Protein AF-A0A4Q5Y0A3-F1 (afdb_monomer)

Sequence (73 aa):
MIRADTAVLELLEKRRQAGLLRRLKKPENLLDFCSNDYLGLARSESVRDTIAQAVARHPTWLNGATGSRLLAG

Secondary structure (DSSP, 8-state):
---HHHHHHHHHHHHHHTT----PPPP-SS--SS-S-TT-GGG-HHHHHHHHHHHHH-TTS-SS--S---S--

pLDDT: mean 89.45, std 10.11, range [48.81, 98.19]

Mean predicted aligned error: 7.66 Å

Structure (mmCIF, N/CA/C/O backbone):
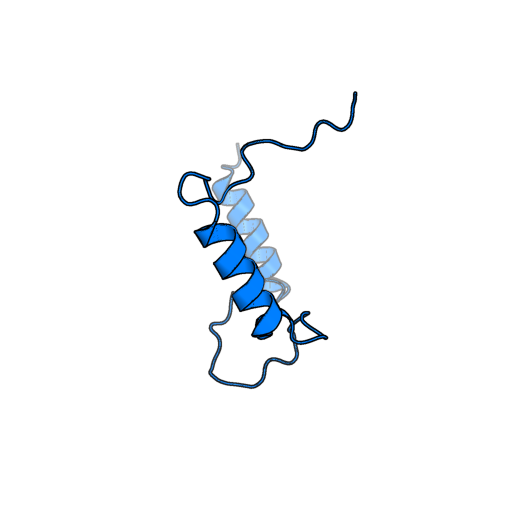data_AF-A0A4Q5Y0A3-F1
#
_entry.id   AF-A0A4Q5Y0A3-F1
#
loop_
_atom_site.group_PDB
_atom_site.id
_atom_site.type_symbol
_atom_site.label_atom_id
_atom_site.label_alt_id
_atom_site.label_comp_id
_atom_site.label_asym_id
_atom_site.label_entity_id
_atom_site.label_seq_id
_atom_site.pdbx_PDB_ins_code
_atom_site.Cartn_x
_atom_site.Cartn_y
_atom_site.Cartn_z
_atom_site.occupancy
_atom_site.B_iso_or_equiv
_atom_site.auth_seq_id
_atom_site.auth_comp_id
_atom_site.auth_asym_id
_atom_site.auth_atom_id
_atom_site.pdbx_PDB_model_num
ATOM 1 N N . MET A 1 1 ? -3.137 24.346 29.689 1.00 61.44 1 MET A N 1
ATOM 2 C CA . MET A 1 1 ? -2.702 23.993 28.321 1.00 61.44 1 MET A CA 1
ATOM 3 C C . MET A 1 1 ? -2.618 22.476 28.245 1.00 61.44 1 MET A C 1
ATOM 5 O O . MET A 1 1 ? -1.772 21.903 28.920 1.00 61.44 1 MET A O 1
ATOM 9 N N . ILE A 1 2 ? -3.543 21.820 27.539 1.00 62.25 2 ILE A N 1
ATOM 10 C CA . ILE A 1 2 ? -3.484 20.363 27.340 1.00 62.25 2 ILE A CA 1
ATOM 11 C C . ILE A 1 2 ? -2.290 20.096 26.421 1.00 62.25 2 ILE A C 1
ATOM 13 O O . ILE A 1 2 ? -2.197 20.693 25.349 1.00 62.25 2 ILE A O 1
ATOM 17 N N . ARG A 1 3 ? -1.340 19.266 26.860 1.00 78.62 3 ARG A N 1
ATOM 18 C CA . ARG A 1 3 ? -0.220 18.850 26.007 1.00 78.62 3 ARG A CA 1
ATOM 19 C C . ARG A 1 3 ? -0.786 18.014 24.859 1.00 78.62 3 ARG A C 1
ATOM 21 O O . ARG A 1 3 ? -1.631 17.156 25.100 1.00 78.62 3 ARG A O 1
ATOM 28 N N . ALA A 1 4 ? -0.334 18.264 23.630 1.00 75.06 4 ALA A N 1
ATOM 29 C CA . ALA A 1 4 ? -0.814 17.554 22.440 1.00 75.06 4 ALA A CA 1
ATOM 30 C C . ALA A 1 4 ? -0.749 16.022 22.609 1.00 75.06 4 ALA A C 1
ATOM 32 O O . ALA A 1 4 ? -1.667 15.317 22.195 1.00 75.06 4 ALA A O 1
ATOM 33 N N . ASP A 1 5 ? 0.266 15.529 23.322 1.00 84.06 5 ASP A N 1
ATOM 34 C CA . ASP A 1 5 ? 0.443 14.111 23.648 1.00 84.06 5 ASP A CA 1
ATOM 35 C C . ASP A 1 5 ? -0.739 13.532 24.439 1.00 84.06 5 ASP A C 1
ATOM 37 O O . ASP A 1 5 ? -1.220 12.441 24.137 1.00 84.06 5 ASP A O 1
ATOM 41 N N . THR A 1 6 ? -1.267 14.277 25.415 1.00 90.88 6 THR A N 1
ATOM 42 C CA . THR A 1 6 ? -2.423 13.853 26.217 1.00 90.88 6 THR A CA 1
ATOM 43 C C . THR A 1 6 ? -3.680 13.752 25.352 1.00 90.88 6 THR A C 1
ATOM 45 O O . THR A 1 6 ? -4.397 12.758 25.420 1.00 90.88 6 THR A O 1
ATOM 48 N N . ALA A 1 7 ? -3.905 14.727 24.465 1.00 92.81 7 ALA A N 1
ATOM 49 C CA . ALA A 1 7 ? -5.059 14.727 23.567 1.00 92.81 7 ALA A CA 1
ATOM 50 C C . ALA A 1 7 ? -5.018 13.569 22.549 1.00 92.81 7 ALA A C 1
ATOM 52 O O . ALA A 1 7 ? -6.046 12.954 22.254 1.00 92.81 7 ALA A O 1
ATOM 53 N N . VAL A 1 8 ? -3.832 13.231 22.028 1.00 95.06 8 VAL A N 1
ATOM 54 C CA . VAL A 1 8 ? -3.653 12.075 21.134 1.00 95.06 8 VAL A CA 1
ATOM 55 C C . VAL A 1 8 ? -3.953 10.766 21.868 1.00 95.06 8 VAL A C 1
ATOM 57 O O . VAL A 1 8 ? -4.670 9.920 21.329 1.00 95.06 8 VAL A O 1
ATOM 60 N N . LEU A 1 9 ? -3.464 10.605 23.102 1.00 95.81 9 LEU A N 1
ATOM 61 C CA . LEU A 1 9 ? -3.716 9.409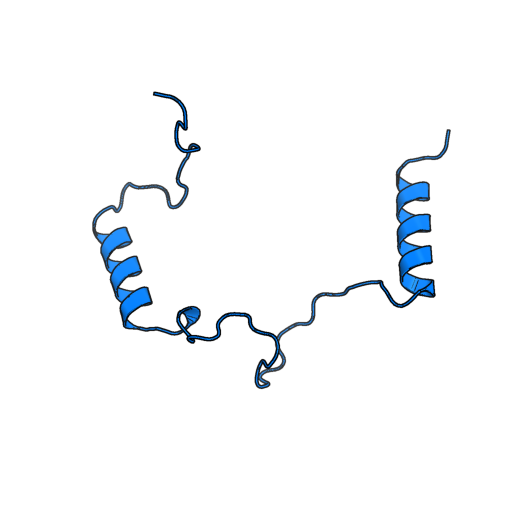 23.913 1.00 95.81 9 LEU A CA 1
ATOM 62 C C . LEU A 1 9 ? -5.208 9.221 24.219 1.00 95.81 9 LEU A C 1
ATOM 64 O O . LEU A 1 9 ? -5.726 8.117 24.060 1.00 95.81 9 LEU A O 1
ATOM 68 N N . GLU A 1 10 ? -5.925 10.292 24.561 1.00 95.81 10 GLU A N 1
ATOM 69 C CA . GLU A 1 10 ? -7.376 10.243 24.782 1.00 95.81 10 GLU A CA 1
ATOM 70 C C . GLU A 1 10 ? -8.151 9.822 23.520 1.00 95.81 10 GLU A C 1
ATOM 72 O O . GLU A 1 10 ? -9.101 9.039 23.596 1.00 95.81 10 GLU A O 1
ATOM 77 N N . LEU A 1 11 ? -7.750 10.295 22.333 1.00 95.88 11 LEU A N 1
ATOM 78 C CA . LEU A 1 11 ? -8.369 9.895 21.062 1.00 95.88 11 LEU A CA 1
ATOM 79 C C . LEU A 1 11 ? -8.090 8.431 20.700 1.00 95.88 11 LEU A C 1
ATOM 81 O O . LEU A 1 11 ? -8.952 7.768 20.112 1.00 95.88 11 LEU A O 1
ATOM 85 N N . LEU A 1 12 ? -6.895 7.928 21.013 1.00 96.31 12 LEU A N 1
ATOM 86 C CA . LEU A 1 12 ? -6.555 6.515 20.840 1.00 96.31 12 LEU A CA 1
ATOM 87 C C . LEU A 1 12 ? -7.378 5.640 21.786 1.00 96.31 12 LEU A C 1
ATOM 89 O O . LEU A 1 12 ? -7.912 4.617 21.359 1.00 96.31 12 LEU A O 1
ATOM 93 N N . GLU A 1 13 ? -7.547 6.079 23.030 1.00 96.81 13 GLU A N 1
ATOM 94 C CA . GLU A 1 13 ? -8.328 5.374 24.040 1.00 96.81 13 GLU A CA 1
ATOM 95 C C . GLU A 1 13 ? -9.814 5.304 23.666 1.00 96.81 13 GLU A C 1
ATOM 97 O O . GLU A 1 13 ? -10.404 4.223 23.687 1.00 96.81 13 GLU A O 1
ATOM 102 N N . LYS A 1 14 ? -10.397 6.406 23.177 1.00 97.38 14 LYS A N 1
ATOM 103 C CA . LYS A 1 14 ? -11.763 6.410 22.621 1.00 97.38 14 LYS A CA 1
ATOM 104 C C . LYS A 1 14 ? -11.921 5.406 21.477 1.00 97.38 14 LYS A C 1
ATOM 106 O O . LYS A 1 14 ? -12.900 4.663 21.431 1.00 97.38 14 LYS A O 1
ATOM 111 N N . ARG A 1 15 ? -10.948 5.335 20.560 1.00 97.69 15 ARG A N 1
ATOM 112 C CA . ARG A 1 15 ? -10.962 4.339 19.473 1.00 97.69 15 ARG A CA 1
ATOM 113 C C . ARG A 1 15 ? -10.821 2.913 19.996 1.00 97.69 15 ARG A C 1
ATOM 115 O O . ARG A 1 15 ? -11.460 2.021 19.447 1.00 97.69 15 ARG A O 1
ATOM 122 N N . ARG A 1 16 ? -10.011 2.686 21.034 1.00 97.50 16 ARG A N 1
ATOM 123 C CA . ARG A 1 16 ? -9.841 1.373 21.671 1.00 97.50 16 ARG A CA 1
ATOM 124 C C . ARG A 1 16 ? -11.143 0.901 22.317 1.00 97.50 16 ARG A C 1
ATOM 126 O O . ARG A 1 16 ? -11.552 -0.225 22.059 1.00 97.50 16 ARG A O 1
ATOM 133 N 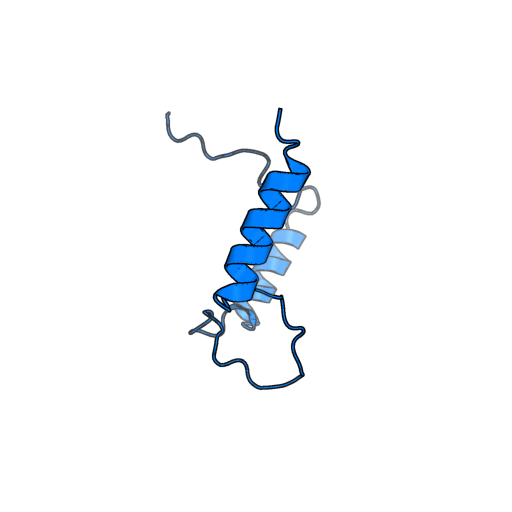N . GLN A 1 17 ? -11.808 1.768 23.080 1.00 97.75 17 GLN A N 1
ATOM 134 C CA . GLN A 1 17 ? -13.099 1.485 23.722 1.00 97.75 17 GLN A CA 1
ATOM 135 C C . GLN A 1 17 ? -14.207 1.205 22.698 1.00 97.75 17 GLN A C 1
ATOM 137 O O . GLN A 1 17 ? -15.033 0.328 22.917 1.00 97.75 17 GLN A O 1
ATOM 142 N N . ALA A 1 18 ? -14.180 1.886 21.549 1.00 98.19 18 ALA A N 1
ATOM 143 C CA . ALA A 1 18 ? -15.103 1.643 20.440 1.00 98.19 18 ALA A CA 1
ATOM 144 C C . ALA A 1 18 ? -14.724 0.443 19.543 1.00 98.19 18 ALA A C 1
ATOM 146 O O . ALA A 1 18 ? -15.412 0.185 18.558 1.00 98.19 18 ALA A O 1
ATOM 147 N N . GLY A 1 19 ? -13.611 -0.258 19.804 1.00 97.00 19 GLY A N 1
ATOM 148 C CA . GLY A 1 19 ? -13.133 -1.351 18.943 1.00 97.00 19 GLY A CA 1
ATOM 149 C C . GLY A 1 19 ? -12.633 -0.910 17.556 1.00 97.00 19 GLY A C 1
ATOM 150 O O . GLY A 1 19 ? -12.477 -1.731 16.658 1.00 97.00 19 GLY A O 1
ATOM 151 N N . LEU A 1 20 ? -12.360 0.382 17.366 1.00 97.38 20 LEU A N 1
ATOM 152 C CA . LEU A 1 20 ? -11.932 0.992 16.098 1.00 97.38 20 LEU A CA 1
ATOM 153 C C . LEU A 1 20 ? -10.410 1.142 15.975 1.00 97.38 20 LEU A C 1
ATOM 155 O O . LEU A 1 20 ? -9.912 1.655 14.968 1.00 97.38 20 LEU A O 1
ATOM 159 N N . LEU A 1 21 ? -9.656 0.749 17.004 1.00 97.25 21 LEU A N 1
ATOM 160 C CA . LEU A 1 21 ? -8.201 0.821 16.979 1.00 97.25 21 LEU A CA 1
ATOM 161 C C . LEU A 1 21 ? -7.642 -0.212 15.990 1.00 97.25 21 LEU A C 1
ATOM 163 O O . LEU A 1 21 ? -7.732 -1.419 16.202 1.00 97.25 21 LEU A O 1
ATOM 167 N N . ARG A 1 22 ? -7.043 0.275 14.902 1.00 94.88 22 ARG A N 1
ATOM 168 C CA . ARG A 1 22 ? -6.479 -0.568 13.844 1.00 94.88 22 ARG A CA 1
ATOM 169 C C . ARG A 1 22 ? -5.056 -0.990 14.186 1.00 94.88 22 ARG A C 1
ATOM 171 O O . ARG A 1 22 ? -4.280 -0.218 14.743 1.00 94.88 22 ARG A O 1
ATOM 178 N N . ARG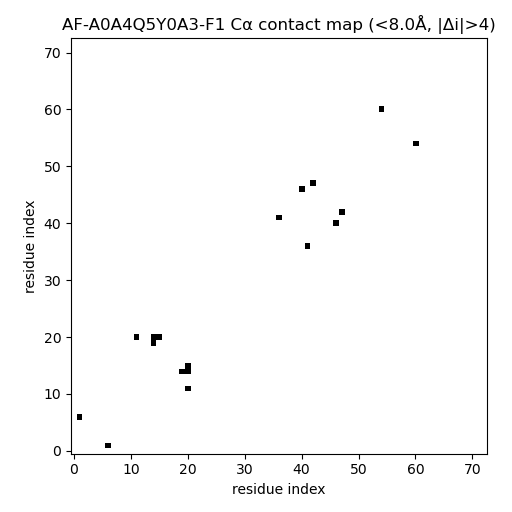 A 1 23 ? -4.697 -2.202 13.777 1.00 93.56 23 ARG A N 1
ATOM 179 C CA . ARG A 1 23 ? -3.329 -2.719 13.810 1.00 93.56 23 ARG A CA 1
ATOM 180 C C . ARG A 1 23 ? -3.034 -3.388 12.477 1.00 93.56 23 ARG A C 1
ATOM 182 O O . ARG A 1 23 ? -3.885 -4.104 11.954 1.00 93.56 23 ARG A O 1
ATOM 189 N N . LEU A 1 24 ? -1.835 -3.167 11.949 1.00 92.81 24 LEU A N 1
ATOM 190 C CA . LEU A 1 24 ? -1.375 -3.878 10.765 1.00 92.81 24 LEU A CA 1
ATOM 191 C C . LEU A 1 24 ? -1.113 -5.345 11.125 1.00 92.81 24 LEU A C 1
ATOM 193 O O . LEU A 1 24 ? -0.405 -5.634 12.092 1.00 92.81 24 LEU A O 1
ATOM 197 N N . LYS A 1 25 ? -1.696 -6.264 10.357 1.00 86.56 25 LYS A N 1
ATOM 198 C CA . LYS A 1 25 ? -1.414 -7.696 10.466 1.00 86.56 25 LYS A CA 1
ATOM 199 C C . LYS A 1 25 ? -0.262 -8.044 9.533 1.00 86.56 25 LYS A C 1
ATOM 201 O O . LYS A 1 25 ? -0.179 -7.502 8.432 1.00 86.56 25 LYS A O 1
ATOM 206 N N . LYS A 1 26 ? 0.623 -8.938 9.972 1.00 85.75 26 LYS A N 1
ATOM 207 C CA . LYS A 1 26 ? 1.587 -9.552 9.057 1.00 85.75 26 LYS A CA 1
ATOM 208 C C . LYS A 1 26 ? 0.848 -10.607 8.223 1.00 85.75 26 LYS A C 1
ATOM 210 O O . LYS A 1 26 ? -0.062 -11.235 8.761 1.00 85.75 26 LYS A O 1
ATOM 215 N N . PRO A 1 27 ? 1.197 -10.797 6.944 1.00 82.69 27 PRO A N 1
ATOM 216 C CA . PRO A 1 27 ? 0.634 -11.885 6.153 1.00 82.69 27 PRO A CA 1
ATOM 217 C C . PRO A 1 27 ? 1.018 -13.236 6.777 1.00 82.69 27 PRO A C 1
ATOM 219 O O . PRO A 1 27 ? 2.186 -13.447 7.092 1.00 82.69 27 PRO A O 1
ATOM 222 N N . GLU A 1 28 ? 0.058 -14.145 6.955 1.00 81.62 28 GLU A N 1
ATOM 223 C CA . GLU A 1 28 ? 0.263 -15.455 7.608 1.00 81.62 28 GLU A CA 1
ATOM 224 C C . GLU A 1 28 ? 0.294 -16.626 6.605 1.00 81.62 28 GLU A C 1
ATOM 226 O O . GLU A 1 28 ? -0.197 -17.709 6.894 1.00 81.62 28 GLU A O 1
ATOM 231 N N . ASN A 1 29 ? 0.854 -16.430 5.402 1.00 79.75 29 ASN A N 1
ATOM 232 C CA . ASN A 1 29 ? 0.847 -17.423 4.304 1.00 79.75 29 ASN A CA 1
ATOM 233 C C . ASN A 1 29 ? -0.553 -17.986 3.959 1.00 79.75 29 ASN A C 1
ATOM 235 O O . ASN A 1 29 ? -0.678 -19.083 3.420 1.00 79.75 29 ASN A O 1
ATOM 239 N N . LEU A 1 30 ? -1.607 -17.225 4.258 1.00 86.94 30 LEU A N 1
ATOM 240 C 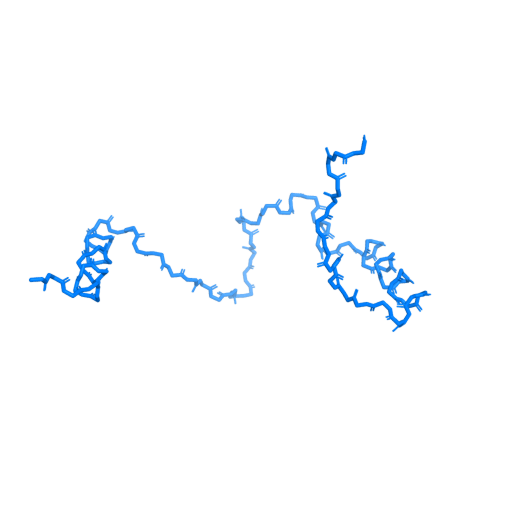CA . LEU A 1 30 ? -2.992 -17.548 3.926 1.00 86.94 30 LEU A CA 1
ATOM 241 C C . LEU A 1 30 ? -3.418 -16.852 2.629 1.00 86.94 30 LEU A C 1
ATOM 243 O O . LEU A 1 30 ? -2.765 -15.919 2.158 1.00 86.94 30 LEU A O 1
ATOM 247 N N . LEU A 1 31 ? -4.545 -17.292 2.070 1.00 86.06 31 LEU A N 1
ATOM 248 C CA . LEU A 1 31 ? -5.171 -16.629 0.931 1.00 86.06 31 LEU A CA 1
ATOM 249 C C . LEU A 1 31 ? -5.718 -15.250 1.343 1.00 86.06 31 LEU A C 1
ATOM 251 O O . LEU A 1 31 ? -6.465 -15.138 2.315 1.00 86.06 31 LEU A O 1
ATOM 255 N N . ASP A 1 32 ? -5.352 -14.210 0.592 1.00 88.19 32 ASP A N 1
ATOM 256 C CA . ASP A 1 32 ? -5.811 -12.837 0.817 1.00 88.19 32 ASP A CA 1
ATOM 257 C C . ASP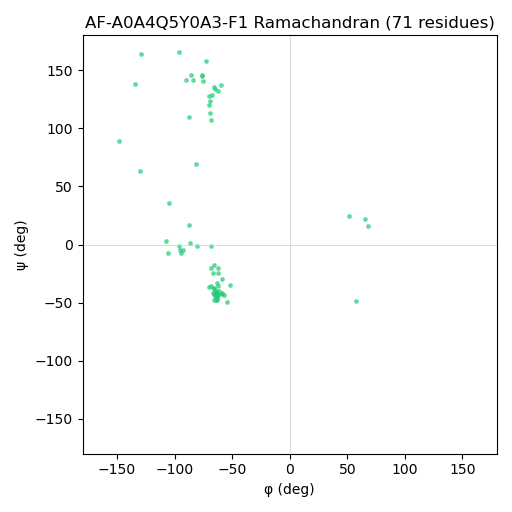 A 1 32 ? -7.132 -12.569 0.080 1.00 88.19 32 ASP A C 1
ATOM 259 O O . ASP A 1 32 ? -7.167 -12.473 -1.146 1.00 88.19 32 ASP A O 1
ATOM 263 N N . PHE A 1 33 ? -8.216 -12.436 0.846 1.00 90.19 33 PHE A N 1
ATOM 264 C CA . PHE A 1 33 ? -9.550 -12.083 0.345 1.00 90.19 33 PHE A CA 1
ATOM 265 C C . PHE A 1 33 ? -9.836 -10.574 0.368 1.00 90.19 33 PHE A C 1
ATOM 267 O O . PHE A 1 33 ? -10.901 -10.147 -0.070 1.00 90.19 33 PHE A O 1
ATOM 274 N N . CYS A 1 34 ? -8.921 -9.767 0.906 1.00 91.31 34 CYS A N 1
ATOM 275 C CA . CYS A 1 34 ? -9.100 -8.329 1.100 1.00 91.31 34 CYS A CA 1
ATOM 276 C C . CYS A 1 34 ? -8.293 -7.487 0.102 1.00 91.31 34 CYS A C 1
ATOM 278 O O . CYS A 1 34 ? -8.425 -6.261 0.103 1.00 91.31 34 CYS A O 1
ATOM 280 N N . SER A 1 35 ? -7.433 -8.109 -0.711 1.00 90.69 35 SER A N 1
ATOM 281 C CA . SER A 1 35 ? -6.667 -7.408 -1.740 1.00 90.69 35 SER A CA 1
ATOM 282 C C . SER A 1 35 ? -7.588 -6.709 -2.741 1.00 90.69 35 SER A C 1
ATOM 284 O O . SER A 1 35 ? -8.559 -7.283 -3.226 1.00 90.69 35 SER A O 1
ATOM 286 N N . ASN A 1 36 ? -7.228 -5.477 -3.105 1.00 95.31 36 ASN A N 1
ATOM 287 C CA . ASN A 1 36 ? -7.896 -4.726 -4.170 1.00 95.31 36 ASN A CA 1
ATOM 288 C C . ASN A 1 36 ? -7.310 -5.023 -5.564 1.00 95.31 36 ASN A C 1
ATOM 290 O O . ASN A 1 36 ? -7.742 -4.429 -6.550 1.00 95.31 36 ASN A O 1
ATOM 294 N N . ASP A 1 37 ? -6.316 -5.911 -5.667 1.00 94.88 37 ASP A N 1
ATOM 295 C CA . ASP A 1 37 ? -5.760 -6.353 -6.949 1.00 94.88 37 ASP A CA 1
ATOM 296 C C . ASP A 1 37 ? -6.642 -7.440 -7.583 1.00 94.88 37 ASP A C 1
ATOM 298 O O . ASP A 1 37 ? -6.272 -8.612 -7.670 1.00 94.88 37 ASP A O 1
ATOM 302 N N . TYR A 1 38 ? -7.838 -7.037 -8.019 1.00 94.00 38 TYR A N 1
ATOM 303 C CA . TYR A 1 38 ? -8.844 -7.928 -8.611 1.00 94.00 38 TYR A CA 1
ATOM 304 C C . TYR A 1 38 ? -8.352 -8.665 -9.860 1.00 94.00 38 TYR A C 1
ATOM 306 O O . TYR A 1 38 ? -8.809 -9.766 -10.153 1.00 94.00 38 TYR A O 1
ATOM 314 N N . LEU A 1 39 ? -7.432 -8.050 -10.604 1.00 95.62 39 LEU A N 1
ATOM 315 C CA . LEU A 1 39 ? -6.892 -8.594 -11.848 1.00 95.62 39 LEU A CA 1
ATOM 316 C C . LEU A 1 39 ? -5.582 -9.363 -11.635 1.00 95.62 39 LEU A C 1
ATOM 318 O O . LEU A 1 39 ? -5.047 -9.935 -12.582 1.00 95.62 39 LEU A O 1
ATOM 322 N N . GLY A 1 40 ? -5.047 -9.379 -10.412 1.00 93.88 40 GLY A N 1
ATOM 323 C CA . GLY A 1 40 ? -3.776 -10.027 -10.109 1.00 93.88 40 GLY A CA 1
ATOM 324 C C . GLY A 1 40 ? -2.569 -9.378 -10.795 1.00 93.88 40 GLY A C 1
ATOM 325 O O . GLY A 1 40 ? -1.549 -10.049 -10.971 1.00 93.88 40 GLY A O 1
ATOM 326 N N . LEU A 1 41 ? -2.655 -8.105 -11.200 1.00 96.50 41 LEU A N 1
ATOM 327 C CA . LEU A 1 41 ? -1.592 -7.433 -11.953 1.00 96.50 41 LEU A CA 1
ATOM 328 C C . LEU A 1 41 ? -0.321 -7.251 -11.125 1.00 96.50 41 LEU A C 1
ATOM 330 O O . LEU A 1 41 ? 0.765 -7.221 -11.701 1.00 96.50 41 LEU A O 1
ATOM 334 N N . ALA A 1 42 ? -0.417 -7.221 -9.793 1.00 94.75 42 ALA A N 1
ATOM 335 C CA . ALA A 1 42 ? 0.755 -7.180 -8.922 1.00 94.75 42 ALA A CA 1
ATOM 336 C C . ALA A 1 42 ? 1.643 -8.432 -9.062 1.00 94.75 42 ALA A C 1
ATOM 338 O O . ALA A 1 42 ? 2.822 -8.392 -8.717 1.00 94.75 42 ALA A O 1
ATOM 339 N N . ARG A 1 43 ? 1.092 -9.540 -9.579 1.00 93.75 43 ARG A N 1
ATOM 340 C CA . ARG A 1 43 ? 1.806 -10.800 -9.849 1.00 93.75 43 ARG A CA 1
ATOM 341 C C . ARG A 1 43 ? 2.039 -11.046 -11.342 1.00 93.75 43 ARG A C 1
ATOM 343 O O . ARG A 1 43 ? 2.558 -12.096 -11.705 1.00 93.75 43 ARG A O 1
ATOM 350 N N . SER A 1 44 ? 1.645 -10.114 -12.208 1.00 97.75 44 SER A N 1
ATOM 351 C CA . SER A 1 44 ? 1.770 -10.273 -13.655 1.00 97.75 44 SER A CA 1
ATOM 352 C C . SER A 1 44 ? 3.235 -10.209 -14.088 1.00 97.75 44 SER A C 1
ATOM 354 O O . SER A 1 44 ? 3.908 -9.191 -13.911 1.00 97.75 44 SER A O 1
ATOM 356 N N . GLU A 1 45 ? 3.719 -11.290 -14.699 1.00 97.81 45 GLU A N 1
ATOM 357 C CA . GLU A 1 45 ? 5.085 -11.351 -15.226 1.00 97.81 45 GLU A CA 1
ATOM 358 C C . GLU A 1 45 ? 5.310 -10.340 -16.352 1.00 97.81 45 GLU A C 1
ATOM 360 O O . GLU A 1 45 ? 6.324 -9.653 -16.356 1.00 97.81 45 GLU A O 1
ATOM 365 N N . SER A 1 46 ? 4.341 -10.157 -17.254 1.00 97.94 46 SER A N 1
ATOM 366 C CA . SER A 1 46 ? 4.475 -9.207 -18.365 1.00 97.94 46 SER A CA 1
ATOM 367 C C . SER A 1 46 ? 4.600 -7.757 -17.888 1.00 97.94 46 SER A C 1
ATOM 369 O O . SER A 1 46 ? 5.422 -7.000 -18.412 1.00 97.94 46 SER A O 1
ATOM 371 N N . VAL A 1 47 ? 3.829 -7.368 -16.865 1.00 97.69 47 VAL A N 1
ATOM 372 C CA . VAL A 1 47 ? 3.933 -6.043 -16.236 1.00 97.69 47 VAL A CA 1
ATOM 373 C C . VAL A 1 47 ? 5.287 -5.892 -15.547 1.00 97.69 47 VAL A C 1
ATOM 375 O O . VAL A 1 47 ? 5.978 -4.899 -15.779 1.00 97.69 47 VAL A O 1
ATOM 378 N N . ARG A 1 48 ? 5.699 -6.890 -14.752 1.00 97.50 48 ARG A N 1
ATOM 379 C CA .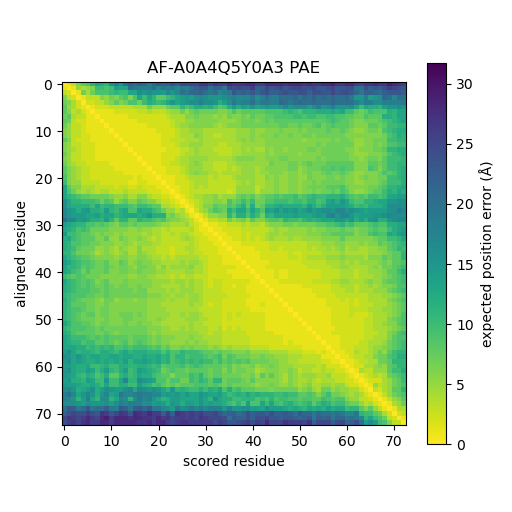 ARG A 1 48 ? 7.007 -6.912 -14.079 1.00 97.50 48 ARG A CA 1
ATOM 380 C C . ARG A 1 48 ? 8.150 -6.733 -15.076 1.00 97.50 48 ARG A C 1
ATOM 382 O O . ARG A 1 48 ? 9.015 -5.884 -14.868 1.00 97.50 48 ARG A O 1
ATOM 389 N N . ASP A 1 49 ? 8.141 -7.497 -16.160 1.00 97.94 49 ASP A N 1
ATOM 390 C CA . ASP A 1 49 ? 9.223 -7.506 -17.139 1.00 97.94 49 ASP A CA 1
ATOM 391 C C . ASP A 1 49 ? 9.263 -6.193 -17.933 1.00 97.94 49 ASP A C 1
ATOM 393 O O . ASP A 1 49 ? 10.340 -5.658 -18.195 1.00 97.94 49 ASP A O 1
ATOM 397 N N . THR A 1 50 ? 8.100 -5.609 -18.241 1.00 97.12 50 THR A N 1
ATOM 398 C CA . THR A 1 50 ? 8.011 -4.288 -18.888 1.00 97.12 50 THR A CA 1
ATOM 399 C C . THR A 1 50 ? 8.603 -3.190 -18.002 1.00 97.12 50 THR A C 1
ATOM 401 O O . THR A 1 50 ? 9.379 -2.360 -18.481 1.00 97.12 50 THR A O 1
ATOM 404 N N . ILE A 1 51 ? 8.288 -3.199 -16.701 1.00 94.81 51 ILE A N 1
ATOM 405 C CA . ILE A 1 51 ? 8.859 -2.256 -15.729 1.00 94.81 51 ILE A CA 1
ATOM 406 C C . ILE A 1 51 ? 10.376 -2.450 -15.632 1.00 94.81 51 ILE A C 1
ATOM 408 O O . ILE A 1 51 ? 11.124 -1.476 -15.722 1.00 94.81 51 ILE A O 1
ATOM 412 N N . ALA A 1 52 ? 10.844 -3.695 -15.503 1.00 95.12 52 ALA A N 1
ATOM 413 C CA . ALA A 1 52 ? 12.269 -4.003 -15.407 1.00 95.12 52 ALA A CA 1
ATOM 414 C C . ALA A 1 52 ? 13.047 -3.518 -16.642 1.00 95.12 52 ALA A C 1
ATOM 416 O O . ALA A 1 52 ? 14.105 -2.904 -16.506 1.00 95.12 52 ALA A O 1
ATOM 417 N N . GLN A 1 53 ? 12.501 -3.720 -17.845 1.00 96.44 53 GLN A N 1
ATOM 418 C CA . GLN A 1 53 ? 13.096 -3.213 -19.083 1.00 96.44 53 GLN A CA 1
ATOM 419 C C . GLN A 1 53 ? 13.138 -1.682 -19.125 1.00 96.44 53 GLN A C 1
ATOM 421 O O . GLN A 1 53 ? 14.143 -1.118 -19.553 1.00 96.44 53 GLN A O 1
ATOM 426 N N . ALA A 1 54 ? 12.076 -1.001 -18.687 1.00 93.31 54 ALA A N 1
ATOM 427 C CA . ALA A 1 54 ? 12.044 0.459 -18.647 1.00 93.31 54 ALA A CA 1
ATOM 428 C C . ALA A 1 54 ? 13.120 1.021 -17.704 1.00 93.31 54 ALA A C 1
ATOM 430 O O . ALA A 1 54 ? 13.844 1.938 -18.082 1.00 93.31 54 ALA A O 1
ATOM 431 N N . VAL A 1 55 ? 13.286 0.422 -16.521 1.00 93.69 55 VAL A N 1
ATOM 432 C CA . VAL A 1 55 ? 14.342 0.803 -15.569 1.00 93.69 55 VAL A CA 1
ATOM 433 C C . VAL A 1 55 ? 15.730 0.548 -16.163 1.00 93.69 55 VAL A C 1
ATOM 435 O O . VAL A 1 55 ? 16.587 1.427 -16.127 1.00 93.69 55 VAL A O 1
ATOM 438 N N . ALA A 1 56 ? 15.949 -0.619 -16.776 1.00 94.50 56 ALA A N 1
ATOM 439 C CA . ALA A 1 56 ? 17.238 -0.970 -17.375 1.00 94.50 56 ALA A CA 1
ATOM 440 C C . ALA A 1 56 ? 17.635 -0.050 -18.544 1.00 94.50 56 ALA A C 1
ATOM 442 O O . ALA A 1 56 ? 18.818 0.227 -18.734 1.00 94.50 56 ALA A O 1
ATOM 443 N N . ARG A 1 57 ? 16.662 0.454 -19.317 1.00 95.88 57 ARG A N 1
ATOM 444 C CA . ARG A 1 57 ? 16.898 1.423 -20.404 1.00 95.88 57 ARG A CA 1
ATOM 445 C C . ARG A 1 57 ? 17.331 2.800 -19.901 1.00 95.88 57 ARG A C 1
ATOM 447 O O . ARG A 1 57 ? 17.909 3.563 -20.673 1.00 95.88 57 ARG A O 1
ATOM 454 N N . HIS A 1 58 ? 17.071 3.118 -18.636 1.00 91.50 58 HIS A N 1
ATOM 455 C CA . HIS A 1 58 ? 17.330 4.432 -18.059 1.00 91.50 58 HIS A CA 1
ATOM 456 C C . HIS A 1 58 ? 18.102 4.335 -16.731 1.00 91.50 58 HIS A C 1
ATOM 458 O O . HIS A 1 58 ? 17.605 4.764 -15.690 1.00 91.50 58 HIS A O 1
ATOM 464 N N . PRO A 1 59 ? 19.344 3.815 -16.743 1.00 88.81 59 PRO A N 1
ATOM 465 C CA . PRO A 1 59 ? 20.091 3.493 -15.523 1.00 88.81 59 PRO A CA 1
ATOM 466 C C . PRO A 1 59 ? 20.463 4.716 -14.671 1.00 88.81 59 PRO A C 1
ATOM 468 O O . PRO A 1 59 ? 20.806 4.571 -13.503 1.00 88.81 59 PRO A O 1
ATOM 471 N N . THR A 1 60 ? 20.423 5.919 -15.248 1.00 91.69 60 THR A N 1
ATOM 472 C CA . THR A 1 60 ? 20.711 7.180 -14.552 1.00 91.69 60 THR A CA 1
ATOM 473 C C . THR A 1 60 ? 19.460 7.870 -14.012 1.00 91.69 60 THR A C 1
ATOM 475 O O . THR A 1 60 ? 19.577 8.882 -13.320 1.00 91.69 60 THR A O 1
ATOM 478 N N . TRP A 1 61 ? 18.261 7.371 -14.329 1.00 88.38 61 TRP A N 1
ATOM 479 C CA . TRP A 1 61 ? 17.026 7.944 -13.807 1.00 88.38 61 TRP A CA 1
ATOM 480 C C . TRP A 1 61 ? 16.838 7.558 -12.346 1.00 88.38 61 TRP A C 1
ATOM 482 O O . TRP A 1 61 ? 17.090 6.431 -11.925 1.00 88.38 61 TRP A O 1
ATOM 492 N N . LEU A 1 62 ? 16.353 8.516 -11.565 1.00 85.38 62 LEU A N 1
ATOM 493 C CA . LEU A 1 62 ? 15.890 8.247 -10.214 1.00 85.38 62 LEU A CA 1
ATOM 494 C C . LEU A 1 62 ? 14.515 7.571 -10.289 1.00 85.38 62 LEU A C 1
ATOM 496 O O . LEU A 1 62 ? 13.696 7.917 -11.136 1.00 85.38 62 LEU A O 1
ATOM 500 N N . ASN A 1 63 ? 14.224 6.658 -9.360 1.00 86.81 63 ASN A N 1
ATOM 501 C CA . ASN A 1 63 ? 12.907 6.005 -9.288 1.00 86.81 63 ASN A CA 1
ATOM 502 C C . ASN A 1 63 ? 11.760 6.995 -9.011 1.00 86.81 63 ASN A C 1
ATOM 504 O O . ASN A 1 63 ? 10.601 6.712 -9.308 1.00 86.81 63 ASN A O 1
ATOM 508 N N . GLY A 1 64 ? 12.066 8.136 -8.390 1.00 85.75 64 GLY A N 1
ATOM 509 C CA . GLY A 1 64 ? 11.089 9.180 -8.104 1.00 85.75 64 GLY A CA 1
ATOM 510 C C . GLY A 1 64 ? 10.879 10.101 -9.302 1.00 85.75 64 GLY A C 1
ATOM 511 O O . GLY A 1 64 ? 11.836 10.513 -9.947 1.00 85.75 64 GLY A O 1
ATOM 512 N N . ALA A 1 65 ? 9.634 10.524 -9.524 1.00 84.50 65 ALA A N 1
ATOM 513 C CA . ALA A 1 65 ? 9.273 11.469 -10.585 1.00 84.50 65 ALA A CA 1
ATOM 514 C C . ALA A 1 65 ? 9.798 12.909 -10.374 1.00 84.50 65 ALA A C 1
ATOM 516 O O . ALA A 1 65 ? 9.540 13.756 -11.220 1.00 84.50 65 ALA A O 1
ATOM 517 N N . THR A 1 66 ? 10.499 13.160 -9.255 1.00 82.94 66 THR A N 1
ATOM 518 C CA . THR A 1 66 ? 11.051 14.434 -8.737 1.00 82.94 66 THR A CA 1
ATOM 519 C C . THR A 1 66 ? 10.043 15.568 -8.519 1.00 82.94 66 THR A C 1
ATOM 521 O O . THR A 1 66 ? 10.030 16.148 -7.435 1.00 82.94 66 THR A O 1
ATOM 524 N N . GLY A 1 67 ? 9.178 15.863 -9.489 1.00 82.50 67 GLY A N 1
ATOM 525 C CA . GLY A 1 67 ? 8.177 16.926 -9.445 1.00 82.50 67 GLY A CA 1
ATOM 526 C C . GLY A 1 67 ? 6.769 16.452 -9.805 1.00 82.50 67 GLY A C 1
ATOM 527 O O . GLY A 1 67 ? 6.557 15.379 -10.371 1.00 82.50 67 GLY A O 1
ATOM 528 N N . SER A 1 68 ? 5.777 17.274 -9.465 1.00 86.25 68 SER A N 1
ATOM 529 C CA . SER A 1 68 ? 4.414 17.107 -9.963 1.00 86.25 68 SER A CA 1
ATOM 530 C C . SER A 1 68 ? 4.332 17.493 -11.440 1.00 86.25 68 SER A C 1
ATOM 532 O O . SER A 1 68 ? 5.147 18.255 -11.962 1.00 86.25 68 SER A O 1
ATOM 534 N N . ARG A 1 69 ? 3.308 16.984 -12.132 1.00 83.56 69 ARG A N 1
ATOM 535 C CA . ARG A 1 69 ? 2.979 17.478 -13.472 1.00 83.56 69 ARG A CA 1
ATOM 536 C C . ARG A 1 69 ? 2.523 18.933 -13.367 1.00 83.56 69 ARG A C 1
ATOM 538 O O . ARG A 1 69 ? 1.681 19.246 -12.525 1.00 83.56 69 ARG A O 1
ATOM 545 N N . LEU A 1 70 ? 3.037 19.800 -14.236 1.00 83.31 70 LEU A N 1
ATOM 546 C CA . LEU A 1 70 ? 2.521 21.156 -14.383 1.00 83.31 70 LEU A CA 1
ATOM 547 C C . LEU A 1 70 ? 1.115 21.060 -14.999 1.00 83.31 70 LEU A C 1
ATOM 549 O O . LEU A 1 70 ? 0.972 20.715 -16.167 1.00 83.31 70 LEU A O 1
ATOM 553 N N . LEU A 1 71 ? 0.074 21.305 -14.201 1.00 64.62 71 LEU A N 1
ATOM 554 C CA . LEU A 1 71 ? -1.32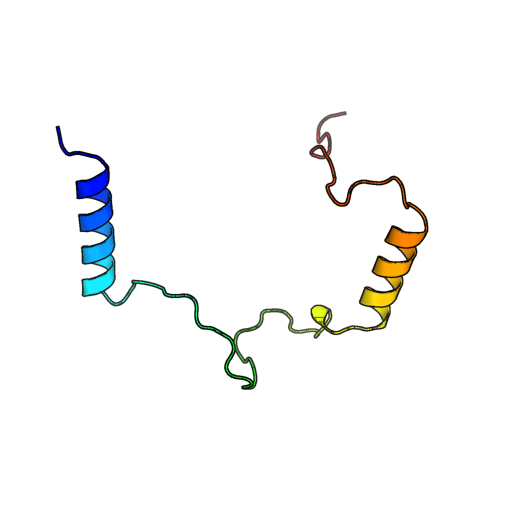8 21.315 -14.654 1.00 64.62 71 LEU A CA 1
ATOM 555 C C . LEU A 1 71 ? -1.775 22.692 -15.184 1.00 64.62 71 LEU A C 1
ATOM 557 O O . LEU A 1 71 ? -2.968 22.950 -15.297 1.00 64.62 71 LEU A O 1
ATOM 561 N N . ALA A 1 72 ? -0.826 23.573 -15.496 1.00 56.91 72 ALA A N 1
ATOM 562 C CA . ALA A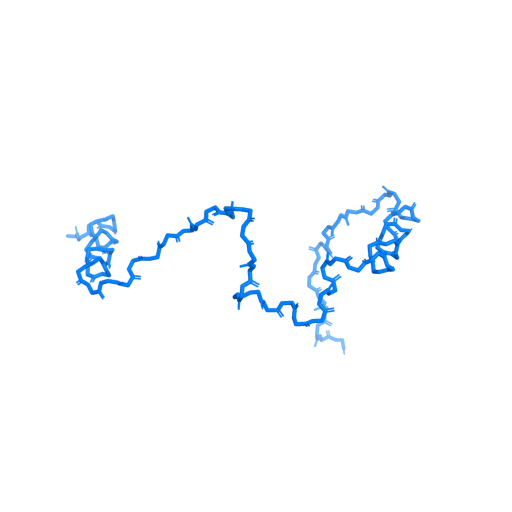 1 72 ? -1.073 24.881 -16.090 1.00 56.91 72 ALA A CA 1
ATOM 563 C C . ALA A 1 72 ? 0.109 25.250 -16.996 1.00 56.91 72 ALA A C 1
ATOM 565 O O . ALA A 1 72 ? 1.102 25.816 -16.539 1.00 56.91 72 ALA A O 1
ATOM 566 N N . GLY A 1 73 ? 0.012 24.853 -18.261 1.00 48.81 73 GLY A N 1
ATOM 567 C CA . GLY A 1 73 ? 0.654 25.528 -19.383 1.00 48.81 73 GLY A CA 1
ATOM 568 C C . GLY A 1 73 ? -0.454 26.103 -20.242 1.00 48.81 73 GLY A C 1
ATOM 569 O O . GLY A 1 73 ? -1.390 25.321 -20.523 1.00 48.81 73 GLY A O 1
#

Radius of gyration: 21.69 Å; Cα contacts (8 Å, |Δi|>4): 9; chains: 1; bounding box: 36×43×49 Å

Solvent-accessible surface area (backbone atoms only — not comparable to full-atom values): 5049 Å² total; per-residue (Å²): 133,85,52,68,67,58,58,51,51,53,55,51,47,54,28,49,76,69,71,64,61,82,76,90,77,78,87,80,92,64,89,78,87,80,67,85,61,84,82,46,61,93,72,32,62,70,57,51,50,52,52,51,51,55,48,67,76,41,77,86,61,68,95,63,82,90,64,79,82,81,91,76,128

Foldseek 3Di:
DDDVVNVVVVVQVVCVVVVNNDDDDDDPPDDDPPDPPPVCVVVDPVNVVVVVVVCVVCVPDDPDPPDDDDPDD